Protein AF-A0A2V5P6J6-F1 (afdb_monomer_lite)

Radius of gyration: 16.88 Å; chains: 1; bounding box: 44×23×53 Å

pLDDT: mean 78.71, std 18.7, range [42.44, 97.06]

Structure (mmCIF, N/CA/C/O backbone):
data_AF-A0A2V5P6J6-F1
#
_entry.id   AF-A0A2V5P6J6-F1
#
loop_
_atom_site.group_PDB
_atom_site.id
_atom_site.type_symbol
_atom_site.label_atom_id
_atom_site.label_alt_id
_atom_site.label_comp_id
_atom_site.label_asym_id
_atom_site.label_entity_id
_atom_site.label_seq_id
_atom_site.pdbx_PDB_ins_code
_atom_site.Cartn_x
_atom_site.Cartn_y
_atom_site.Cartn_z
_atom_site.occupancy
_atom_site.B_iso_or_equiv
_atom_site.auth_seq_id
_atom_site.auth_comp_id
_atom_site.auth_asym_id
_atom_site.auth_atom_id
_atom_site.pdbx_PDB_model_num
ATOM 1 N N . ILE A 1 1 ? -1.159 8.116 -29.780 1.00 45.66 1 ILE A N 1
ATOM 2 C CA . ILE A 1 1 ? -1.319 7.675 -28.376 1.00 45.66 1 ILE A CA 1
ATOM 3 C C . ILE A 1 1 ? -2.023 6.335 -28.457 1.00 45.66 1 ILE A C 1
ATOM 5 O O . ILE A 1 1 ? -3.240 6.304 -28.578 1.00 45.66 1 ILE A O 1
ATOM 9 N N . GLU A 1 2 ? -1.255 5.254 -28.560 1.00 42.44 2 GLU A N 1
ATOM 10 C CA . GLU A 1 2 ? -1.817 3.904 -28.512 1.00 42.44 2 GLU A CA 1
ATOM 11 C C . GLU A 1 2 ? -2.061 3.560 -27.048 1.00 42.44 2 GLU A C 1
ATOM 13 O O . GLU A 1 2 ? -1.151 3.548 -26.223 1.00 42.44 2 GLU A O 1
ATOM 18 N N . ILE A 1 3 ? -3.337 3.406 -26.718 1.00 51.06 3 ILE A N 1
ATOM 19 C CA . ILE A 1 3 ? -3.816 3.041 -25.395 1.00 51.06 3 ILE A CA 1
ATOM 20 C C . ILE A 1 3 ? -3.726 1.519 -25.329 1.00 51.06 3 ILE A C 1
ATOM 22 O O . ILE A 1 3 ? -4.539 0.829 -25.944 1.00 51.06 3 ILE A O 1
ATOM 26 N N . CYS A 1 4 ? -2.715 1.020 -24.614 1.00 44.88 4 CYS A N 1
ATOM 27 C CA . CYS A 1 4 ? -2.476 -0.391 -24.311 1.00 44.88 4 CYS A CA 1
ATOM 28 C C . CYS A 1 4 ? -3.695 -1.015 -23.607 1.00 44.88 4 CYS A C 1
ATOM 30 O O . CYS A 1 4 ? -3.750 -1.110 -22.384 1.00 44.88 4 CYS A O 1
ATOM 32 N N . THR A 1 5 ? -4.700 -1.406 -24.384 1.00 54.91 5 THR A N 1
ATOM 33 C CA . THR A 1 5 ? -5.912 -2.112 -23.938 1.00 54.91 5 THR A CA 1
ATOM 34 C C . THR A 1 5 ? -6.071 -3.410 -24.715 1.00 54.91 5 THR A C 1
ATOM 36 O O . THR A 1 5 ? -7.162 -3.797 -25.127 1.00 54.91 5 THR A O 1
ATOM 39 N N . GLU A 1 6 ? -4.961 -4.114 -24.915 1.00 52.75 6 GLU A N 1
ATOM 40 C CA . GLU A 1 6 ? -5.026 -5.507 -25.324 1.00 52.75 6 GLU A CA 1
ATOM 41 C C . GLU A 1 6 ? -5.476 -6.348 -24.125 1.00 52.75 6 GLU A C 1
ATOM 43 O O . GLU A 1 6 ? -4.994 -6.180 -23.003 1.00 52.75 6 GLU A O 1
ATOM 48 N N . ARG A 1 7 ? -6.412 -7.268 -24.374 1.00 53.09 7 ARG A N 1
ATOM 49 C CA . ARG A 1 7 ? -6.990 -8.207 -23.396 1.00 53.09 7 ARG A CA 1
ATOM 50 C C . ARG A 1 7 ? -5.944 -9.082 -22.676 1.00 53.09 7 ARG A C 1
ATOM 52 O O . ARG A 1 7 ? -6.285 -9.694 -21.671 1.00 53.09 7 ARG A O 1
ATOM 59 N N . ASP A 1 8 ? -4.702 -9.086 -23.164 1.00 53.38 8 ASP A N 1
ATOM 60 C CA . ASP A 1 8 ? -3.566 -9.892 -22.705 1.00 53.38 8 ASP A CA 1
ATOM 61 C C . ASP A 1 8 ? -2.449 -9.071 -22.021 1.00 53.38 8 ASP A C 1
ATOM 63 O O . ASP A 1 8 ? -1.310 -9.539 -21.922 1.00 53.38 8 ASP A O 1
ATOM 67 N N . HIS A 1 9 ? -2.724 -7.849 -21.537 1.00 51.97 9 HIS A N 1
ATOM 68 C CA . HIS A 1 9 ? -1.704 -7.064 -20.829 1.00 51.97 9 HIS A CA 1
ATOM 69 C C . HIS A 1 9 ? -1.240 -7.783 -19.547 1.00 51.97 9 HIS A C 1
ATOM 71 O O . HIS A 1 9 ? -1.985 -7.982 -18.585 1.00 51.97 9 HIS A O 1
ATOM 77 N N . ARG A 1 10 ? 0.013 -8.240 -19.588 1.00 51.00 10 ARG A N 1
ATOM 78 C CA . ARG A 1 10 ? 0.571 -9.342 -18.800 1.00 51.00 10 ARG A CA 1
ATOM 79 C C . ARG A 1 10 ? 1.125 -8.878 -17.451 1.00 51.00 10 ARG A C 1
ATOM 81 O O . ARG A 1 10 ? 2.281 -9.135 -17.144 1.00 51.00 10 ARG A O 1
ATOM 88 N N . GLU A 1 11 ? 0.298 -8.243 -16.628 1.00 60.50 11 GLU A N 1
ATOM 89 C CA . GLU A 1 11 ? 0.622 -8.013 -15.210 1.00 60.50 11 GLU A CA 1
ATOM 90 C C . GLU A 1 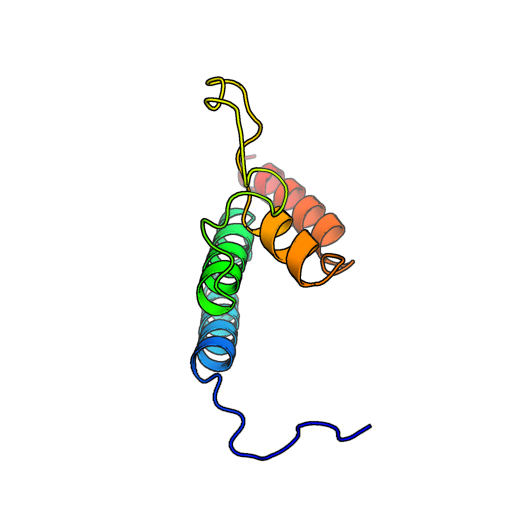11 ? -0.384 -8.740 -14.305 1.00 60.50 11 GLU A C 1
ATOM 92 O O . GLU A 1 11 ? -1.132 -8.102 -13.554 1.00 60.50 11 GLU A O 1
ATOM 97 N N . PRO A 1 12 ? -0.436 -10.093 -14.362 1.00 73.19 12 PRO A N 1
ATOM 98 C CA . PRO A 1 12 ? -1.337 -10.878 -13.516 1.00 73.19 12 PRO A CA 1
ATOM 99 C C . PRO A 1 12 ? -1.142 -10.544 -12.034 1.00 73.19 12 PRO A C 1
ATOM 101 O O . PRO A 1 12 ? -2.095 -10.556 -11.265 1.00 73.19 12 PRO A O 1
ATOM 104 N N . GLU A 1 13 ? 0.072 -10.167 -11.638 1.00 85.19 13 GLU A N 1
ATOM 105 C CA . GLU A 1 13 ? 0.407 -9.819 -10.262 1.00 85.19 13 GLU A CA 1
ATOM 106 C C . GLU A 1 13 ? -0.303 -8.551 -9.770 1.00 85.19 13 GLU A C 1
ATOM 108 O O . GLU A 1 13 ? -0.718 -8.512 -8.612 1.00 85.19 13 GLU A O 1
ATOM 113 N N . LEU A 1 14 ? -0.507 -7.540 -10.626 1.00 87.00 14 LEU A N 1
ATOM 114 C CA . LEU A 1 14 ? -1.229 -6.321 -10.248 1.00 87.00 14 LEU A CA 1
ATOM 115 C C . LEU A 1 14 ? -2.722 -6.605 -10.064 1.00 87.00 14 LEU A C 1
ATOM 117 O O . LEU A 1 14 ? -3.328 -6.164 -9.083 1.00 87.00 14 LEU A O 1
ATOM 121 N N . PHE A 1 15 ? -3.310 -7.378 -10.980 1.00 87.69 15 PHE A N 1
ATOM 122 C CA . PHE A 1 15 ? -4.693 -7.827 -10.845 1.00 87.69 15 PHE A CA 1
ATOM 123 C C . PHE A 1 15 ? -4.880 -8.684 -9.584 1.00 87.69 15 PHE A C 1
ATOM 125 O O . PHE A 1 15 ? -5.798 -8.441 -8.800 1.00 87.69 15 PHE A O 1
ATOM 132 N N . GLU A 1 16 ? -3.972 -9.627 -9.325 1.00 90.56 16 GLU A N 1
ATOM 133 C CA . GLU A 1 16 ? -3.988 -10.445 -8.110 1.00 90.56 16 GLU A CA 1
ATOM 134 C C . GLU A 1 16 ? -3.757 -9.615 -6.840 1.00 90.56 16 GLU A C 1
ATOM 136 O O . GLU A 1 16 ? -4.358 -9.895 -5.800 1.00 90.56 16 GLU A O 1
ATOM 141 N N . LEU A 1 17 ? -2.935 -8.562 -6.893 1.00 94.69 17 LEU A N 1
ATOM 142 C CA . LEU A 1 17 ? -2.775 -7.621 -5.786 1.00 94.69 17 LEU A CA 1
ATOM 143 C C . LEU A 1 17 ? -4.093 -6.905 -5.472 1.00 94.69 17 LEU A C 1
ATOM 145 O O . LEU A 1 17 ? -4.491 -6.850 -4.307 1.00 94.69 17 LEU A O 1
ATOM 149 N N . LEU A 1 18 ? -4.787 -6.401 -6.496 1.00 94.12 18 LEU A N 1
ATOM 150 C CA . LEU A 1 18 ? -6.096 -5.765 -6.338 1.00 94.12 18 LEU A CA 1
ATOM 151 C C . LEU A 1 18 ? -7.138 -6.750 -5.801 1.00 94.12 18 LEU A C 1
ATOM 153 O O . LEU A 1 18 ? -7.867 -6.422 -4.863 1.00 94.12 18 LEU A O 1
ATOM 157 N N . ARG A 1 19 ? -7.165 -7.980 -6.327 1.00 94.62 19 ARG A N 1
ATOM 158 C CA . ARG A 1 19 ? -8.050 -9.049 -5.847 1.00 94.62 19 ARG A CA 1
ATOM 159 C C . ARG A 1 19 ? -7.815 -9.347 -4.365 1.00 94.62 19 ARG A C 1
ATOM 161 O O . ARG A 1 19 ? -8.775 -9.414 -3.598 1.00 94.62 19 ARG A O 1
ATOM 168 N N . ARG A 1 20 ? -6.552 -9.461 -3.937 1.00 96.25 20 ARG A N 1
ATOM 169 C CA . ARG A 1 20 ? -6.180 -9.637 -2.521 1.00 96.25 20 ARG A CA 1
ATOM 170 C C . ARG A 1 20 ? -6.569 -8.427 -1.666 1.00 96.25 20 ARG A C 1
ATOM 172 O O . ARG A 1 20 ? -7.020 -8.616 -0.539 1.00 96.25 20 ARG A O 1
ATOM 179 N N . ALA A 1 21 ? -6.421 -7.207 -2.181 1.00 96.12 21 ALA A N 1
ATOM 180 C CA . ALA A 1 21 ? -6.806 -5.989 -1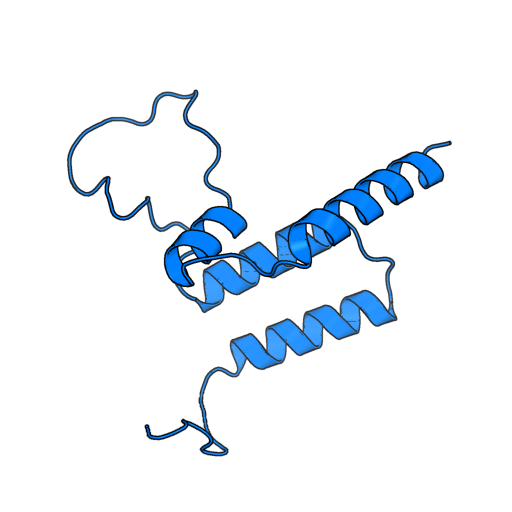.470 1.00 96.12 21 ALA A CA 1
ATOM 181 C C . ALA A 1 21 ? -8.314 -5.925 -1.214 1.00 96.12 21 ALA A C 1
ATOM 183 O O . ALA A 1 21 ? -8.728 -5.692 -0.079 1.00 96.12 21 ALA A O 1
ATOM 184 N N . PHE A 1 22 ? -9.137 -6.201 -2.226 1.00 95.94 22 PHE A N 1
ATOM 185 C CA . PHE A 1 22 ? -10.587 -6.252 -2.046 1.00 95.94 22 PHE A CA 1
ATOM 186 C C . PHE A 1 22 ? -11.022 -7.417 -1.160 1.00 95.94 22 PHE A C 1
ATOM 188 O O . PHE A 1 22 ? -11.833 -7.204 -0.265 1.00 95.94 22 PHE A O 1
ATOM 195 N N . GLY A 1 23 ? -10.423 -8.601 -1.314 1.00 97.06 23 GLY A N 1
ATOM 196 C CA . GLY A 1 23 ? -10.688 -9.729 -0.415 1.00 97.06 23 GLY A CA 1
ATOM 197 C C . GLY A 1 23 ? -10.343 -9.425 1.049 1.00 97.06 23 GLY A C 1
ATOM 198 O O . GLY A 1 23 ? -11.068 -9.830 1.952 1.00 9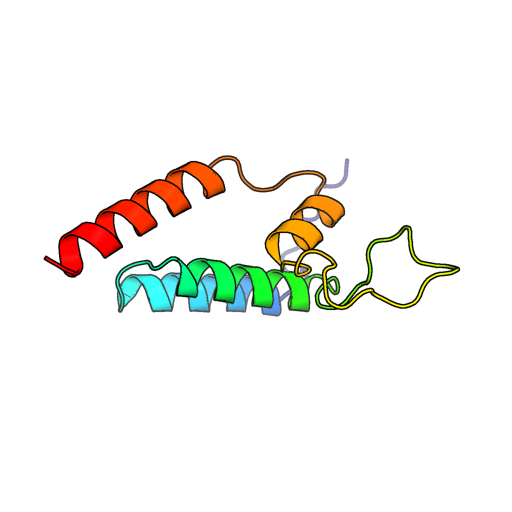7.06 23 GLY A O 1
ATOM 199 N N . TYR A 1 24 ? -9.275 -8.661 1.309 1.00 96.56 24 TYR A N 1
ATOM 200 C CA . TYR A 1 24 ? -8.968 -8.199 2.664 1.00 96.56 24 TYR A CA 1
ATOM 201 C C . TYR A 1 24 ? -10.055 -7.259 3.197 1.00 96.56 24 TYR A C 1
ATOM 203 O O . TYR A 1 24 ? -10.477 -7.434 4.336 1.00 96.56 24 TYR A O 1
ATOM 211 N N . LEU A 1 25 ? -10.493 -6.284 2.393 1.00 94.69 25 LEU A N 1
ATOM 212 C CA . LEU A 1 25 ? -11.499 -5.292 2.793 1.00 94.69 25 LEU A CA 1
ATOM 213 C C . LEU A 1 25 ? -12.900 -5.887 2.984 1.00 94.69 25 LEU A C 1
ATOM 215 O O . LEU A 1 25 ? -13.674 -5.345 3.764 1.00 94.69 25 LEU A O 1
ATOM 219 N N . ASP A 1 26 ? -13.210 -6.992 2.308 1.00 96.56 26 ASP A N 1
ATOM 220 C CA . ASP A 1 26 ? -14.460 -7.738 2.495 1.00 96.56 26 ASP A CA 1
ATOM 221 C C . ASP A 1 26 ? -14.520 -8.414 3.878 1.00 96.56 26 ASP A C 1
ATOM 223 O O . ASP A 1 26 ? -15.559 -8.444 4.533 1.00 96.56 26 ASP A O 1
ATOM 227 N N . ALA A 1 27 ? -13.375 -8.900 4.367 1.00 96.00 27 ALA A N 1
ATOM 228 C CA . ALA A 1 27 ? -13.287 -9.639 5.627 1.00 96.00 27 ALA A CA 1
ATOM 229 C C . ALA A 1 27 ? -12.786 -8.809 6.826 1.00 96.00 27 ALA A C 1
ATOM 231 O O . ALA A 1 27 ? -12.904 -9.254 7.969 1.00 96.00 27 ALA A O 1
ATOM 232 N N . ASN A 1 28 ? -12.179 -7.639 6.602 1.00 94.19 28 ASN A N 1
ATOM 233 C CA . ASN A 1 28 ? -11.460 -6.888 7.634 1.00 94.19 28 ASN A CA 1
ATOM 234 C C . ASN A 1 28 ? -11.660 -5.379 7.493 1.00 94.19 28 ASN A C 1
ATOM 236 O O . ASN A 1 28 ? -11.687 -4.828 6.394 1.00 94.19 28 ASN A O 1
ATOM 240 N N . ASN A 1 29 ? -11.636 -4.677 8.628 1.00 91.69 29 ASN A N 1
ATOM 241 C CA . ASN A 1 29 ? -11.555 -3.221 8.616 1.00 91.69 29 ASN A CA 1
ATOM 242 C C . ASN A 1 29 ? -10.217 -2.744 8.013 1.00 91.69 29 ASN A C 1
ATOM 244 O O . ASN A 1 29 ? -9.159 -3.345 8.262 1.00 91.69 29 ASN A O 1
ATOM 248 N N . PRO A 1 30 ? -10.225 -1.639 7.247 1.00 92.12 30 PRO A N 1
ATOM 249 C CA . PRO A 1 30 ? -9.000 -1.054 6.730 1.00 92.12 30 PRO A CA 1
ATOM 250 C C . PRO A 1 30 ? -8.123 -0.564 7.889 1.00 92.12 30 PRO A C 1
ATOM 252 O O . PRO A 1 30 ? -8.604 -0.003 8.871 1.00 92.12 30 PRO A O 1
ATOM 255 N N . THR A 1 31 ? -6.810 -0.763 7.774 1.00 94.19 31 THR A N 1
ATOM 256 C CA . THR A 1 31 ? -5.828 -0.322 8.775 1.00 94.19 31 THR A CA 1
ATOM 257 C C . THR A 1 31 ? -4.620 0.313 8.100 1.00 94.19 31 THR A C 1
ATOM 259 O O . THR A 1 31 ? -4.286 -0.013 6.960 1.00 94.19 31 THR A O 1
ATOM 262 N N . THR A 1 32 ? -3.907 1.188 8.813 1.00 93.19 32 THR A N 1
ATOM 263 C CA . THR A 1 32 ? -2.641 1.773 8.333 1.00 93.19 32 THR A CA 1
ATOM 264 C C . THR A 1 32 ? -1.632 0.688 7.946 1.00 93.19 32 THR A C 1
ATOM 266 O O . THR A 1 32 ? -0.906 0.831 6.963 1.00 93.19 32 THR A O 1
ATOM 269 N N . ARG A 1 33 ? -1.620 -0.429 8.687 1.00 91.44 33 ARG A N 1
ATOM 270 C CA . ARG A 1 33 ? -0.772 -1.590 8.398 1.00 91.44 33 ARG A CA 1
ATOM 271 C C . ARG A 1 33 ? -1.153 -2.255 7.075 1.00 91.44 33 ARG A C 1
ATOM 273 O O . ARG A 1 33 ? -0.259 -2.584 6.303 1.00 91.44 33 ARG A O 1
ATOM 280 N N . ALA A 1 34 ? -2.448 -2.425 6.804 1.00 94.38 34 ALA A N 1
ATOM 281 C CA . ALA A 1 34 ? -2.922 -2.974 5.537 1.00 94.38 34 ALA A CA 1
ATOM 282 C C . ALA A 1 34 ? -2.533 -2.071 4.355 1.00 94.38 34 ALA A C 1
ATOM 284 O O . ALA A 1 34 ? -2.017 -2.569 3.360 1.00 94.38 34 ALA A O 1
ATOM 285 N N . VAL A 1 35 ? -2.680 -0.747 4.490 1.00 94.19 35 VAL A N 1
ATOM 286 C CA . VAL A 1 35 ? -2.241 0.209 3.456 1.00 94.19 35 VAL A CA 1
ATOM 287 C C . VAL A 1 35 ? -0.742 0.066 3.179 1.00 94.19 35 VAL A C 1
ATOM 289 O O . VAL A 1 35 ? -0.350 -0.127 2.032 1.00 94.19 35 VAL A O 1
ATOM 292 N N . ALA A 1 36 ? 0.096 0.073 4.220 1.00 93.19 36 ALA A N 1
ATOM 293 C CA . ALA A 1 36 ? 1.542 -0.091 4.063 1.00 93.19 36 ALA A CA 1
ATOM 294 C C . ALA A 1 36 ? 1.923 -1.446 3.436 1.00 93.19 36 ALA A C 1
ATOM 296 O O . ALA A 1 36 ? 2.869 -1.521 2.650 1.00 93.19 36 ALA A O 1
ATOM 297 N N . HIS A 1 37 ? 1.187 -2.513 3.759 1.00 94.38 37 HIS A N 1
ATOM 298 C CA . HIS A 1 37 ? 1.378 -3.834 3.166 1.00 94.38 37 HIS A CA 1
ATOM 299 C C . HIS A 1 37 ? 1.104 -3.823 1.657 1.00 94.38 37 HIS A C 1
ATOM 301 O O . HIS A 1 37 ? 1.977 -4.211 0.884 1.00 94.38 37 HIS A O 1
ATOM 307 N N . PHE A 1 38 ? -0.054 -3.315 1.226 1.00 95.31 38 PHE A N 1
ATOM 308 C CA . PHE A 1 38 ? -0.397 -3.263 -0.197 1.00 95.31 38 PHE A CA 1
ATOM 309 C C . PHE A 1 38 ? 0.490 -2.288 -0.988 1.00 95.31 38 PHE A C 1
ATOM 311 O O . PHE A 1 38 ? 0.840 -2.582 -2.126 1.00 95.31 38 PHE A O 1
ATOM 318 N N . GLU A 1 39 ? 0.942 -1.184 -0.384 1.00 94.44 39 GLU A N 1
ATOM 319 C CA . GLU A 1 39 ? 1.963 -0.306 -0.982 1.00 94.44 39 GLU A CA 1
ATOM 320 C C . GLU A 1 39 ? 3.304 -1.026 -1.159 1.00 94.44 39 GLU A C 1
ATOM 322 O O . GLU A 1 39 ? 3.983 -0.852 -2.168 1.00 94.44 39 GLU A O 1
ATOM 327 N N . THR A 1 40 ? 3.690 -1.855 -0.191 1.00 93.31 40 THR A N 1
ATOM 328 C CA . THR A 1 40 ? 4.927 -2.639 -0.261 1.00 93.31 40 THR A CA 1
ATOM 329 C C . THR A 1 40 ? 4.867 -3.681 -1.372 1.00 93.31 40 THR A C 1
ATOM 331 O O . THR A 1 40 ? 5.817 -3.804 -2.142 1.00 93.31 40 THR A O 1
ATOM 334 N N . GLU A 1 41 ? 3.755 -4.403 -1.481 1.00 94.56 41 GLU A N 1
ATOM 335 C CA . GLU A 1 41 ? 3.528 -5.368 -2.559 1.00 94.56 41 GLU A CA 1
ATOM 336 C C . GLU A 1 41 ? 3.497 -4.682 -3.930 1.00 94.5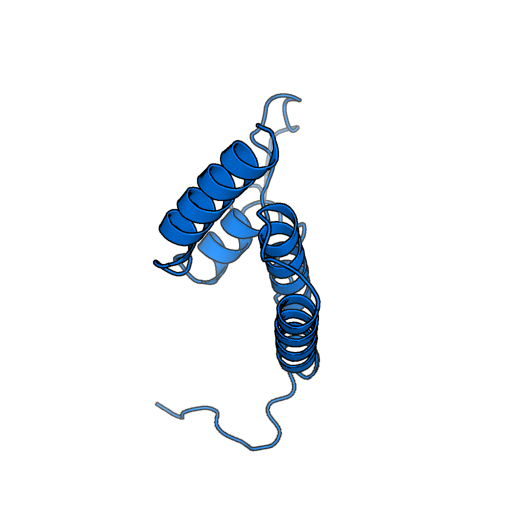6 41 GLU A C 1
ATOM 338 O O . GLU A 1 41 ? 4.131 -5.162 -4.865 1.00 94.56 41 GLU A O 1
ATOM 343 N N . LEU A 1 42 ? 2.844 -3.520 -4.042 1.00 93.06 42 LEU A N 1
ATOM 344 C CA . LEU A 1 42 ? 2.844 -2.740 -5.279 1.00 93.06 42 LEU A CA 1
ATOM 345 C C . LEU A 1 42 ? 4.261 -2.309 -5.666 1.00 93.06 42 LEU A C 1
ATOM 347 O O . LEU A 1 42 ? 4.644 -2.425 -6.824 1.00 93.06 42 LEU A O 1
ATOM 351 N N . ALA A 1 43 ? 5.060 -1.857 -4.698 1.00 91.25 43 ALA A N 1
ATOM 352 C CA . ALA A 1 43 ? 6.457 -1.518 -4.934 1.00 91.25 43 ALA A CA 1
ATOM 353 C C . ALA A 1 43 ? 7.282 -2.732 -5.396 1.00 91.25 43 ALA A C 1
ATOM 355 O O . ALA A 1 43 ? 8.212 -2.557 -6.180 1.00 91.25 43 ALA A O 1
ATOM 356 N N . ARG A 1 44 ? 6.967 -3.949 -4.926 1.00 89.88 44 ARG A N 1
ATOM 357 C CA . ARG A 1 44 ? 7.642 -5.187 -5.359 1.00 89.88 44 ARG A CA 1
ATOM 358 C C . ARG A 1 44 ? 7.309 -5.525 -6.801 1.00 89.88 44 ARG A C 1
ATOM 360 O O . ARG A 1 44 ? 8.231 -5.723 -7.582 1.00 89.88 44 ARG A O 1
ATOM 367 N N . ILE A 1 45 ? 6.021 -5.520 -7.140 1.00 89.44 45 ILE A N 1
ATOM 368 C CA . ILE A 1 45 ? 5.532 -5.792 -8.500 1.00 89.44 45 ILE A CA 1
ATOM 369 C C . ILE A 1 45 ? 6.099 -4.760 -9.479 1.00 89.44 45 ILE A C 1
ATOM 371 O O . ILE A 1 45 ? 6.587 -5.110 -10.545 1.00 89.44 45 ILE A O 1
ATOM 375 N N . ALA A 1 46 ? 6.133 -3.490 -9.074 1.00 88.12 46 ALA A N 1
ATOM 376 C CA . ALA A 1 46 ? 6.708 -2.412 -9.870 1.00 88.12 46 ALA A CA 1
ATOM 377 C C . ALA A 1 46 ? 8.253 -2.413 -9.914 1.00 88.12 46 ALA A C 1
ATOM 379 O O . ALA A 1 46 ? 8.844 -1.519 -10.515 1.00 88.12 46 ALA A O 1
ATOM 380 N N . GLY A 1 47 ? 8.927 -3.358 -9.246 1.00 87.06 47 GLY A N 1
ATOM 381 C CA . GLY A 1 47 ? 10.389 -3.481 -9.242 1.00 87.06 47 GLY A CA 1
ATOM 382 C C . GLY A 1 47 ? 11.141 -2.407 -8.444 1.00 87.06 47 GLY A C 1
ATOM 383 O O . GLY A 1 47 ? 12.367 -2.366 -8.487 1.00 87.06 47 GLY A O 1
ATOM 384 N N . VAL A 1 48 ? 10.441 -1.555 -7.687 1.00 85.94 48 VAL A N 1
ATOM 385 C CA . VAL A 1 48 ? 11.033 -0.444 -6.912 1.00 85.94 48 VAL A CA 1
ATOM 386 C C . VAL A 1 48 ? 11.254 -0.765 -5.436 1.00 85.94 48 VAL A C 1
ATOM 388 O O . VAL A 1 48 ? 11.827 0.029 -4.685 1.00 85.94 48 VAL A O 1
ATOM 391 N N . HIS A 1 49 ? 10.827 -1.945 -4.990 1.00 80.00 49 HIS A N 1
ATOM 392 C CA . HIS A 1 49 ? 11.059 -2.414 -3.632 1.00 80.00 49 HIS A CA 1
ATOM 393 C C . HIS A 1 49 ? 12.543 -2.734 -3.413 1.00 80.00 49 HIS A C 1
ATOM 395 O O . HIS A 1 49 ? 13.035 -3.777 -3.830 1.00 80.00 49 HIS A O 1
ATOM 401 N N . GLY A 1 50 ? 13.256 -1.825 -2.743 1.00 67.31 50 GLY A N 1
ATOM 402 C CA . GLY A 1 50 ? 14.691 -1.957 -2.470 1.00 67.31 50 GLY A CA 1
ATOM 403 C C . GLY A 1 50 ? 15.591 -1.181 -3.432 1.00 67.31 50 GLY A C 1
ATOM 404 O O . GLY A 1 50 ? 16.808 -1.185 -3.243 1.00 67.31 50 GLY A O 1
ATOM 405 N N . MET A 1 51 ? 15.023 -0.465 -4.412 1.00 63.66 51 MET A N 1
ATOM 406 C CA . MET A 1 51 ? 15.788 0.516 -5.178 1.00 63.66 51 MET A CA 1
ATOM 407 C C . MET A 1 51 ? 16.227 1.633 -4.234 1.00 63.66 51 MET A C 1
ATOM 409 O O . MET A 1 51 ? 15.405 2.392 -3.727 1.00 63.66 51 MET A O 1
ATOM 413 N N . LYS A 1 52 ? 17.535 1.759 -4.002 1.00 55.94 52 LYS A N 1
ATOM 414 C CA . LYS A 1 52 ? 18.104 3.000 -3.464 1.00 55.94 52 LYS A CA 1
ATOM 415 C C . LYS A 1 52 ? 17.671 4.136 -4.389 1.00 55.94 52 LYS A C 1
ATOM 417 O O . LYS A 1 52 ? 17.548 3.920 -5.595 1.00 55.94 52 LYS A O 1
ATOM 422 N N . SER A 1 53 ? 17.353 5.306 -3.842 1.00 53.50 53 SER A N 1
ATOM 423 C CA . SER A 1 53 ? 16.946 6.457 -4.653 1.00 53.50 53 SER A CA 1
ATOM 424 C C . SER A 1 53 ? 17.893 6.622 -5.842 1.00 53.50 53 SER A C 1
ATOM 426 O O . SER A 1 53 ? 19.110 6.621 -5.656 1.00 53.50 53 SER A O 1
ATOM 428 N N . VAL A 1 54 ? 17.338 6.739 -7.052 1.00 45.56 54 VAL A N 1
ATOM 429 C CA . VAL A 1 54 ? 18.095 7.081 -8.263 1.00 45.56 54 VAL A CA 1
ATOM 430 C C . VAL A 1 54 ? 18.718 8.456 -8.006 1.00 45.56 54 VAL A C 1
ATOM 432 O O . VAL A 1 54 ? 18.033 9.473 -8.035 1.00 45.56 54 VAL A O 1
ATOM 435 N N . GLY A 1 55 ? 19.985 8.446 -7.597 1.00 47.94 55 GLY A N 1
ATOM 436 C CA . GLY A 1 55 ? 20.686 9.560 -6.954 1.00 47.94 55 GLY A CA 1
ATOM 437 C C . GLY A 1 55 ? 21.846 9.099 -6.058 1.00 47.94 55 GLY A C 1
ATOM 438 O O . GLY A 1 55 ? 22.792 9.849 -5.871 1.00 47.94 55 GLY A O 1
ATOM 439 N N . GLU A 1 56 ? 21.827 7.848 -5.579 1.00 47.16 56 GLU A N 1
ATOM 440 C CA . GLU A 1 56 ? 22.904 7.217 -4.784 1.00 47.16 56 GLU A CA 1
ATOM 441 C C . GLU A 1 56 ? 23.794 6.264 -5.614 1.00 47.16 56 GLU A C 1
ATOM 443 O O . GLU A 1 56 ? 24.284 5.253 -5.108 1.00 47.16 56 GLU A O 1
ATOM 448 N N . ALA A 1 57 ? 23.978 6.527 -6.913 1.00 47.41 57 ALA A N 1
ATOM 449 C CA . ALA A 1 57 ? 24.818 5.666 -7.753 1.00 47.41 57 ALA A CA 1
ATOM 450 C C . ALA A 1 57 ? 26.316 5.753 -7.416 1.00 47.41 57 ALA A C 1
ATOM 452 O O . ALA A 1 57 ? 27.039 4.829 -7.752 1.00 47.41 57 ALA A O 1
ATOM 453 N N . ASP A 1 58 ? 26.771 6.775 -6.688 1.00 46.06 58 ASP A N 1
ATOM 454 C CA . ASP A 1 58 ? 28.135 6.842 -6.172 1.00 46.06 58 ASP A CA 1
ATOM 455 C C . ASP A 1 58 ? 28.160 7.617 -4.848 1.00 46.06 58 ASP A C 1
ATOM 457 O O . ASP A 1 58 ? 27.574 8.689 -4.732 1.00 46.06 58 ASP A O 1
ATOM 461 N N . SER A 1 59 ? 28.897 7.089 -3.866 1.00 48.38 59 SER A N 1
ATOM 462 C CA . SER A 1 59 ? 29.275 7.699 -2.576 1.00 48.38 59 SER A CA 1
ATOM 463 C C . SER A 1 59 ? 28.173 7.944 -1.522 1.00 48.38 59 SER A C 1
ATOM 465 O O . SER A 1 59 ? 27.328 8.811 -1.665 1.00 48.38 59 SER A O 1
ATOM 467 N N . PHE A 1 60 ? 28.238 7.163 -0.432 1.00 43.12 60 PHE A N 1
ATOM 468 C CA . PHE A 1 60 ? 28.200 7.530 1.004 1.00 43.12 60 PHE A CA 1
ATOM 469 C C . PHE A 1 60 ? 27.595 6.371 1.834 1.00 43.12 60 PHE A C 1
ATOM 471 O O . PHE A 1 60 ? 26.513 5.878 1.513 1.00 43.12 60 PHE A O 1
ATOM 478 N N . PRO A 1 61 ? 28.275 5.874 2.890 1.00 49.38 61 PRO A N 1
ATOM 479 C CA . PRO A 1 61 ? 27.688 4.882 3.776 1.00 49.38 61 PRO A CA 1
ATOM 480 C C . PRO A 1 61 ? 26.514 5.516 4.514 1.00 49.38 61 PRO A C 1
ATOM 482 O O . PRO A 1 61 ? 26.650 6.578 5.117 1.00 49.38 61 PRO A O 1
ATOM 485 N N . ARG A 1 62 ? 25.373 4.831 4.459 1.00 50.72 62 ARG A N 1
ATOM 486 C CA . ARG A 1 62 ? 24.151 5.171 5.176 1.00 50.72 62 ARG A CA 1
ATOM 487 C C . ARG A 1 62 ? 24.490 5.437 6.645 1.00 50.72 62 ARG A C 1
ATOM 489 O O . ARG A 1 62 ? 24.900 4.515 7.352 1.00 50.72 62 ARG A O 1
ATOM 496 N N . ASP A 1 63 ? 24.333 6.674 7.107 1.00 54.91 63 ASP A N 1
ATOM 497 C CA . ASP A 1 63 ? 24.309 6.915 8.540 1.00 54.91 63 ASP A CA 1
ATOM 498 C C . ASP A 1 63 ? 23.095 6.166 9.116 1.00 54.91 63 ASP A C 1
ATOM 500 O O . ASP A 1 63 ? 22.046 6.016 8.474 1.00 54.91 63 ASP A O 1
ATOM 504 N N . ALA A 1 64 ? 23.225 5.645 10.335 1.00 54.44 64 ALA A N 1
ATOM 505 C CA . ALA A 1 64 ? 22.142 4.929 11.014 1.00 54.44 64 ALA A CA 1
ATOM 506 C C . ALA A 1 64 ? 20.881 5.802 11.238 1.00 54.44 64 ALA A C 1
ATOM 508 O O . ALA A 1 64 ? 19.867 5.299 11.717 1.00 54.44 64 ALA A O 1
ATOM 509 N N . ASN A 1 65 ? 20.945 7.087 10.862 1.00 50.97 65 ASN A N 1
ATOM 510 C CA . ASN A 1 65 ? 19.906 8.101 11.002 1.00 50.97 65 ASN A CA 1
ATOM 511 C C . ASN A 1 65 ? 19.194 8.466 9.686 1.00 50.97 65 ASN A C 1
ATOM 513 O O . ASN A 1 65 ? 18.244 9.251 9.721 1.00 50.97 65 ASN A O 1
ATOM 517 N N . SER A 1 66 ? 19.592 7.916 8.534 1.00 54.12 66 SER A N 1
ATOM 518 C CA . SER A 1 66 ? 18.881 8.172 7.275 1.00 54.12 66 SER A CA 1
ATOM 519 C C . SER A 1 66 ? 17.424 7.686 7.333 1.00 54.12 66 SER A C 1
ATOM 521 O O . SER A 1 66 ? 17.114 6.571 7.768 1.00 54.12 66 SER A O 1
ATOM 523 N N . VAL A 1 67 ? 16.515 8.549 6.872 1.00 50.19 67 VAL A N 1
ATOM 524 C CA . VAL A 1 67 ? 15.060 8.343 6.897 1.00 50.19 67 VAL A CA 1
ATOM 525 C C . VAL A 1 67 ? 14.708 6.973 6.295 1.00 50.19 67 VAL A C 1
ATOM 527 O O . VAL A 1 67 ? 15.244 6.607 5.242 1.00 50.19 67 VAL A O 1
ATOM 530 N N . PRO A 1 68 ? 13.832 6.173 6.933 1.00 55.19 68 PRO A N 1
ATOM 531 C CA . PRO A 1 68 ? 13.469 4.864 6.412 1.00 55.19 68 PRO A CA 1
ATOM 532 C C . PRO A 1 68 ? 12.850 5.011 5.022 1.00 55.19 68 PRO A C 1
ATOM 534 O O . PRO A 1 68 ? 11.820 5.662 4.840 1.00 55.19 68 PRO A O 1
ATOM 537 N N . TYR A 1 69 ? 13.494 4.387 4.039 1.00 66.12 69 TYR A N 1
ATOM 538 C CA . TYR A 1 69 ? 12.986 4.278 2.682 1.00 66.12 69 TYR A CA 1
ATOM 539 C C . TYR A 1 69 ? 11.624 3.572 2.717 1.00 66.12 69 TYR A C 1
ATOM 541 O O . TYR A 1 69 ? 11.535 2.393 3.060 1.00 66.12 69 TYR A O 1
ATOM 549 N N . SER A 1 70 ? 10.550 4.308 2.428 1.00 84.25 70 SER A N 1
ATOM 550 C CA . SER A 1 70 ? 9.184 3.778 2.468 1.00 84.25 70 SER A CA 1
ATOM 551 C C . SER A 1 70 ? 8.714 3.386 1.068 1.00 84.25 70 SER A C 1
ATOM 553 O O . SER A 1 70 ? 9.040 4.058 0.091 1.00 84.25 70 SER A O 1
ATOM 555 N N . ALA A 1 71 ? 7.904 2.328 0.962 1.00 88.31 71 ALA A N 1
ATOM 556 C CA . ALA A 1 71 ? 7.318 1.905 -0.313 1.00 88.31 71 ALA A CA 1
ATOM 557 C C . ALA A 1 71 ? 6.539 3.044 -0.991 1.00 88.31 71 ALA A C 1
ATOM 559 O O . ALA A 1 71 ? 6.661 3.258 -2.190 1.00 88.31 71 ALA A O 1
ATOM 560 N N . ALA A 1 72 ? 5.820 3.846 -0.204 1.00 89.88 72 ALA A N 1
ATOM 561 C CA . ALA A 1 72 ? 5.138 5.044 -0.677 1.00 89.88 72 ALA A CA 1
ATOM 562 C C . ALA A 1 72 ? 6.088 6.060 -1.331 1.00 89.88 72 ALA A C 1
ATOM 564 O O . ALA A 1 72 ? 5.756 6.637 -2.359 1.00 89.88 72 ALA A O 1
ATOM 565 N N . PHE A 1 73 ? 7.275 6.276 -0.763 1.00 88.12 73 PHE A N 1
ATOM 566 C CA . PHE A 1 73 ? 8.269 7.170 -1.354 1.00 88.12 73 PHE A CA 1
ATOM 567 C C . PHE A 1 73 ? 8.799 6.622 -2.686 1.00 88.12 73 PHE A C 1
ATOM 569 O O . PHE A 1 73 ? 8.832 7.352 -3.673 1.00 88.12 73 PHE A O 1
ATOM 576 N N . ALA A 1 74 ? 9.127 5.328 -2.739 1.00 87.38 74 ALA A N 1
ATOM 577 C CA . ALA A 1 74 ? 9.562 4.647 -3.961 1.00 87.38 74 ALA A CA 1
ATOM 578 C C . ALA A 1 74 ? 8.525 4.764 -5.088 1.00 87.38 74 ALA A C 1
ATOM 580 O O . ALA A 1 74 ? 8.844 5.153 -6.209 1.00 87.38 74 ALA A O 1
ATOM 581 N N . LEU A 1 75 ? 7.263 4.487 -4.756 1.00 89.44 75 LEU A N 1
ATOM 582 C CA . LEU A 1 75 ? 6.129 4.609 -5.668 1.00 89.44 75 LEU A CA 1
ATOM 583 C C . LEU A 1 75 ? 5.902 6.062 -6.095 1.00 89.44 75 LEU A C 1
ATOM 585 O O . LEU A 1 75 ? 5.622 6.322 -7.259 1.00 89.44 75 LEU A O 1
ATOM 589 N N . GLY A 1 76 ? 6.051 7.016 -5.173 1.00 89.50 76 GLY A N 1
ATOM 590 C CA . GLY A 1 76 ? 5.981 8.443 -5.476 1.00 89.50 76 GLY A CA 1
ATOM 591 C C . GLY A 1 76 ? 7.048 8.878 -6.479 1.00 89.50 76 GLY A C 1
ATOM 592 O O . GLY A 1 76 ? 6.728 9.614 -7.405 1.00 89.50 76 GLY A O 1
ATOM 593 N N . ASN A 1 77 ? 8.278 8.378 -6.343 1.00 87.69 77 ASN A N 1
ATOM 594 C CA . ASN A 1 77 ? 9.354 8.642 -7.299 1.00 87.69 77 ASN A CA 1
ATOM 595 C C . ASN A 1 77 ? 9.084 7.989 -8.661 1.00 87.69 77 ASN A C 1
ATOM 597 O O . ASN A 1 77 ? 9.285 8.632 -9.686 1.00 87.69 77 ASN A O 1
ATOM 601 N N . LEU A 1 78 ? 8.600 6.741 -8.676 1.00 87.19 78 LEU A N 1
ATOM 602 C CA . LEU A 1 78 ? 8.295 6.007 -9.909 1.00 87.19 78 LEU A CA 1
ATOM 603 C C . LEU A 1 78 ? 7.161 6.659 -10.708 1.00 87.19 78 LEU A C 1
ATOM 605 O O . LEU A 1 78 ? 7.269 6.839 -11.916 1.00 87.19 78 LEU A O 1
ATOM 609 N N . PHE A 1 79 ? 6.068 7.009 -10.030 1.00 86.94 79 PHE A N 1
ATOM 610 C CA . PHE A 1 79 ? 4.848 7.517 -10.662 1.00 86.94 79 PHE A CA 1
ATOM 611 C C . PHE A 1 79 ? 4.749 9.052 -10.643 1.00 86.94 79 PHE A C 1
ATOM 613 O O . PHE A 1 79 ? 3.718 9.619 -11.007 1.00 86.94 79 PHE A O 1
ATOM 620 N N . GLY A 1 80 ? 5.788 9.747 -10.172 1.00 89.19 80 GLY A N 1
ATOM 621 C CA . GLY A 1 80 ? 5.850 11.205 -10.005 1.00 89.19 80 GLY A CA 1
ATOM 622 C C . GLY A 1 80 ? 5.023 11.760 -8.836 1.00 89.19 80 GLY A C 1
ATOM 623 O O . GLY A 1 80 ? 5.373 12.794 -8.266 1.00 89.19 80 GLY A O 1
ATOM 624 N N . ARG A 1 81 ? 3.925 11.097 -8.451 1.00 87.56 81 ARG A N 1
ATOM 625 C CA . ARG A 1 81 ? 3.139 11.420 -7.251 1.00 87.56 81 ARG A CA 1
ATOM 626 C C . ARG A 1 81 ? 2.326 10.227 -6.762 1.00 87.56 81 ARG A C 1
ATOM 628 O O . ARG A 1 81 ? 1.899 9.382 -7.541 1.00 87.56 81 ARG A O 1
ATOM 635 N N . LEU A 1 82 ? 2.029 10.219 -5.467 1.00 89.88 82 LEU A N 1
ATOM 636 C CA . LEU A 1 82 ? 1.078 9.278 -4.876 1.00 89.88 82 LEU A CA 1
ATOM 637 C C . LEU A 1 82 ? -0.381 9.710 -5.114 1.00 89.88 82 LEU A C 1
ATOM 639 O O . LEU A 1 82 ? -0.643 10.897 -5.343 1.00 89.88 82 LEU A O 1
ATOM 643 N N . PRO A 1 83 ? -1.349 8.780 -5.000 1.00 90.81 83 PRO A N 1
ATOM 644 C CA . PRO A 1 83 ? -2.768 9.112 -5.057 1.00 90.81 83 PRO A CA 1
ATOM 645 C C . PRO A 1 83 ? -3.155 10.175 -4.020 1.00 90.81 83 PRO A C 1
ATOM 647 O O . PRO A 1 83 ? -2.830 10.055 -2.837 1.00 90.81 83 PRO A O 1
ATOM 650 N N . LEU A 1 84 ? -3.913 11.190 -4.448 1.00 91.69 84 LEU A N 1
ATOM 651 C CA . LEU A 1 84 ? -4.368 12.296 -3.587 1.00 91.69 84 LEU A CA 1
ATOM 652 C C . LEU A 1 84 ? -5.191 11.814 -2.380 1.00 91.69 84 LEU A C 1
ATOM 654 O O . LEU A 1 84 ? -5.193 12.451 -1.329 1.00 91.69 84 LEU A O 1
ATOM 658 N N . SER A 1 85 ? -5.861 10.670 -2.519 1.00 92.44 85 SER A N 1
ATOM 659 C CA . SER A 1 85 ? -6.655 10.027 -1.471 1.00 92.44 85 SER A CA 1
ATOM 660 C C . SER A 1 85 ? -5.817 9.391 -0.355 1.00 92.44 85 SER A C 1
ATOM 662 O O . SER A 1 85 ? -6.361 9.096 0.709 1.0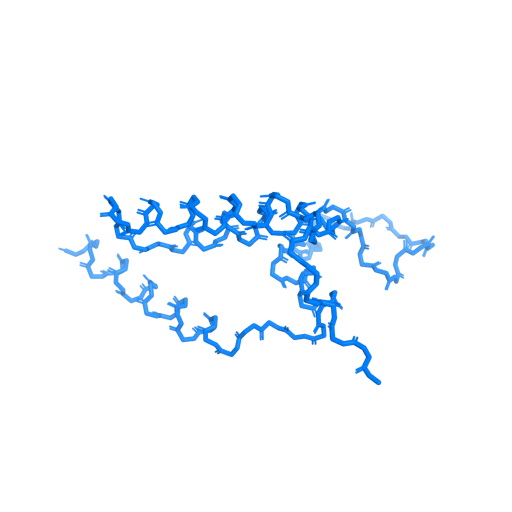0 92.44 85 SER A O 1
ATOM 664 N N . ARG A 1 86 ? -4.501 9.215 -0.534 1.00 93.06 86 ARG A N 1
ATOM 665 C CA . ARG A 1 86 ? -3.642 8.542 0.452 1.00 93.06 86 ARG A CA 1
ATOM 666 C C . ARG A 1 86 ? -3.600 9.282 1.787 1.00 93.06 86 ARG A C 1
ATOM 668 O O . ARG A 1 86 ? -3.850 8.698 2.835 1.00 93.06 86 ARG A O 1
ATOM 675 N N . THR A 1 87 ? -3.294 10.576 1.763 1.00 93.19 87 THR A N 1
ATOM 676 C CA . THR A 1 87 ? -3.199 11.400 2.978 1.00 93.19 87 THR A CA 1
ATOM 677 C C . THR A 1 87 ? -4.511 11.450 3.771 1.00 93.19 87 THR A C 1
ATOM 679 O O . THR A 1 87 ? -4.460 11.208 4.980 1.00 93.19 87 THR A O 1
ATOM 682 N N . PRO A 1 88 ? -5.682 11.742 3.165 1.00 96.06 88 PRO A N 1
ATOM 683 C CA . PRO A 1 88 ? -6.941 11.707 3.903 1.00 96.06 88 PRO A CA 1
ATOM 684 C C . PRO A 1 88 ? -7.278 10.298 4.403 1.00 96.06 88 PRO A C 1
ATOM 686 O O . PRO A 1 88 ? -7.699 10.176 5.550 1.00 96.06 88 PRO A O 1
ATOM 689 N N . LEU A 1 89 ? -7.005 9.240 3.628 1.00 93.44 89 LEU A N 1
ATOM 690 C CA . LEU A 1 89 ? -7.192 7.859 4.082 1.00 93.44 89 LEU A CA 1
ATOM 691 C C . LEU A 1 89 ? -6.390 7.578 5.359 1.00 93.44 89 LEU A C 1
ATOM 693 O O . LEU A 1 89 ? -6.962 7.160 6.361 1.00 93.44 89 LEU A O 1
ATOM 697 N N . LEU A 1 90 ? -5.086 7.868 5.370 1.00 94.38 90 LEU A N 1
ATOM 698 C CA . LEU A 1 90 ? -4.237 7.626 6.542 1.00 94.38 90 LEU A CA 1
ATOM 699 C C . LEU A 1 90 ? -4.680 8.426 7.774 1.00 94.38 90 LEU A C 1
ATOM 701 O O . LEU A 1 90 ? -4.617 7.910 8.889 1.00 94.38 90 LEU A O 1
ATOM 705 N N . LYS A 1 91 ? -5.163 9.662 7.588 1.00 95.31 91 LYS A N 1
ATOM 706 C CA . LYS A 1 91 ? -5.735 10.465 8.681 1.00 95.31 91 LYS A CA 1
ATOM 707 C C . LYS A 1 91 ? -6.984 9.806 9.263 1.00 95.31 91 LYS A C 1
ATOM 709 O O . LYS A 1 91 ? -7.084 9.696 10.484 1.00 95.31 91 LYS A O 1
ATOM 714 N N . THR A 1 92 ? -7.895 9.342 8.409 1.00 95.88 92 THR A N 1
ATOM 715 C CA . THR A 1 92 ? -9.108 8.631 8.832 1.00 95.88 92 THR A CA 1
ATOM 716 C C . THR A 1 92 ? -8.756 7.355 9.592 1.00 95.88 92 THR A C 1
ATOM 718 O O . THR A 1 92 ? -9.247 7.151 10.698 1.00 95.88 92 THR A O 1
ATOM 721 N N . LEU A 1 93 ? -7.831 6.544 9.071 1.00 94.06 93 LEU A N 1
ATOM 722 C CA . LEU A 1 93 ? -7.406 5.298 9.718 1.00 94.06 93 LEU A CA 1
ATOM 723 C C . LEU A 1 93 ? -6.716 5.540 11.067 1.00 94.06 93 LEU A C 1
ATOM 725 O O . LEU A 1 93 ? -6.947 4.802 12.022 1.00 94.06 93 LEU A O 1
ATOM 729 N N . ALA A 1 94 ? -5.909 6.597 11.179 1.00 92.44 94 ALA A N 1
ATOM 730 C CA . ALA A 1 94 ? -5.294 6.982 12.446 1.00 92.44 94 ALA A CA 1
ATOM 731 C C . ALA A 1 94 ? -6.328 7.473 13.475 1.00 92.44 94 ALA A C 1
ATOM 733 O O . ALA A 1 94 ? -6.165 7.230 14.671 1.00 92.44 94 ALA A O 1
ATOM 734 N N . ALA A 1 95 ? -7.382 8.165 13.034 1.00 93.12 95 ALA A N 1
ATOM 735 C CA . ALA A 1 95 ? -8.473 8.585 13.908 1.00 93.12 95 ALA A CA 1
ATOM 736 C C . ALA A 1 95 ? -9.303 7.385 14.396 1.00 93.12 95 ALA A C 1
ATOM 738 O O . ALA A 1 95 ? -9.587 7.296 15.589 1.00 93.12 95 ALA A O 1
ATOM 739 N N . GLU A 1 96 ? -9.630 6.442 13.510 1.00 90.19 96 GLU A N 1
ATOM 740 C CA . GLU A 1 96 ? -10.352 5.210 13.857 1.00 90.19 96 GLU A CA 1
ATOM 741 C C . GLU A 1 96 ? -9.553 4.321 14.820 1.00 90.19 96 GLU A C 1
ATOM 743 O O . GLU A 1 96 ? -10.087 3.871 15.834 1.00 90.19 96 GLU A O 1
ATOM 748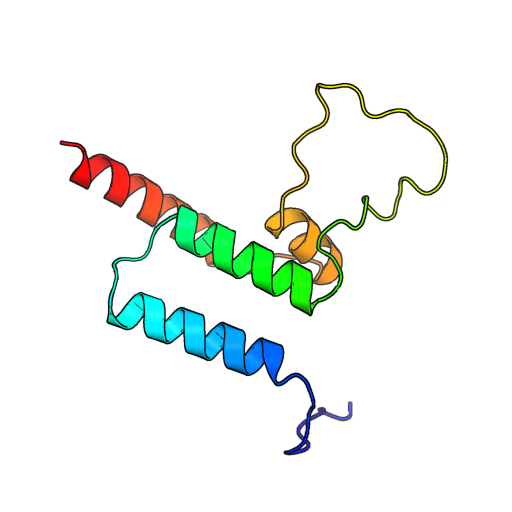 N N . ALA A 1 97 ? -8.244 4.161 14.601 1.00 88.88 97 ALA A N 1
ATOM 749 C CA . ALA A 1 97 ? -7.382 3.419 15.525 1.00 88.88 97 ALA A CA 1
ATOM 750 C C . ALA A 1 97 ? -7.385 4.018 16.946 1.00 88.88 97 ALA A C 1
ATOM 752 O O . ALA A 1 97 ? -7.386 3.283 17.932 1.00 88.88 97 ALA A O 1
ATOM 753 N N . LYS A 1 98 ? -7.440 5.354 17.068 1.00 87.81 98 LYS A N 1
ATOM 754 C CA . LYS A 1 98 ? -7.546 6.036 18.370 1.00 87.81 98 LYS A CA 1
ATOM 755 C C . LYS A 1 98 ? -8.903 5.829 19.042 1.00 87.81 98 LYS A C 1
ATOM 757 O O . LYS A 1 98 ? -8.948 5.802 20.268 1.00 87.81 98 LYS A O 1
ATOM 762 N N . LYS A 1 99 ? -9.990 5.708 18.272 1.00 86.31 99 LYS A N 1
ATOM 763 C CA . LYS A 1 99 ? -11.328 5.414 18.812 1.00 86.31 99 LYS A CA 1
ATOM 764 C C . LYS A 1 99 ? -11.418 3.984 19.333 1.00 86.31 99 LYS A C 1
ATOM 766 O O . LYS A 1 99 ? -11.947 3.786 20.411 1.00 86.31 99 LYS A O 1
ATOM 771 N N . SER A 1 100 ? -10.858 3.018 18.605 1.00 79.62 100 SER A N 1
ATOM 772 C CA . SER A 1 100 ? -10.871 1.602 18.998 1.00 79.62 100 SER A CA 1
ATOM 773 C C . SER A 1 100 ? -10.006 1.283 20.227 1.00 79.62 100 SER A C 1
ATOM 775 O O . SER A 1 100 ? -10.130 0.195 20.779 1.00 79.62 100 SER A O 1
ATOM 777 N N . SER A 1 101 ? -9.095 2.179 20.615 1.00 74.56 101 SER A N 1
ATOM 778 C CA . SER A 1 101 ? -8.204 2.012 21.773 1.00 74.56 101 SER A CA 1
ATOM 779 C C . SER A 1 101 ? -8.744 2.659 23.059 1.00 74.56 101 SER A C 1
ATOM 781 O O . SER A 1 101 ? -8.039 2.658 24.070 1.00 74.56 101 SER A O 1
ATOM 783 N N . LYS A 1 102 ? -9.937 3.258 23.009 1.00 54.84 102 LYS A N 1
ATOM 784 C CA . LYS A 1 102 ? -10.656 3.843 24.146 1.00 54.84 102 LYS A CA 1
ATOM 785 C C . LYS A 1 102 ? -11.835 2.960 24.519 1.00 54.84 102 LYS A C 1
ATOM 787 O O . LYS A 1 102 ? -12.131 2.925 25.729 1.00 54.84 102 LYS A O 1
#

Foldseek 3Di:
DDDPPDPCPDLVQVVVLVVVLVVCVVPDDDAPVSVQVSLLSVCVSVVQNPDDPPPPPDDDPDDPPPDPDGSLVSVCVVVVHDDPVPVVVNVVNVVVVVVVVD

Secondary structure (DSSP, 8-state):
------TT---HHHHHHHHHHHHHHHHS---HHHHHHHHHHHHHHTT-TT---TT-SS-----TTSPP--HHHHHHHHHSS--TTHHHHHHHHHHHHHHHT-

Sequence (102 aa):
IEICTERDHREPELFELLRRAFGYLDANNPTTRAVAHFETELARIAGVHGMKSVGEADSFPRDANSVPYSAAFALGNLFGRLPLSRTPLLKTLAAEAKKSSK